Protein 4Z4P (pdb70)

Nearest PDB structures (foldseek):
  4z4p-a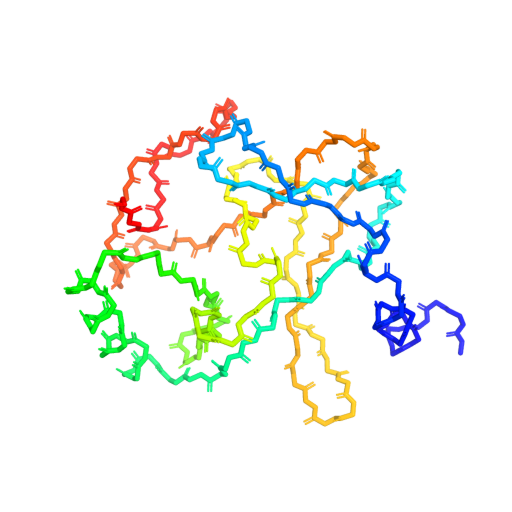ssembly1_A  TM=1.006E+00  e=1.521E-30  Homo sapiens
  7w6l-assembly1_C  TM=9.108E-01  e=5.250E-23  Homo sapiens
  6u9r-assembly1_A  TM=9.550E-01  e=7.061E-18  Homo sapiens
  6u9n-assembly1_A  TM=9.531E-01  e=2.498E-17  Homo sapiens
  2w5z-assembly1_A  TM=9.048E-01  e=1.158E-17  Homo sapiens

Structure (mmCIF, N/CA/C/O backbone):
data_4Z4P
#
_entry.id   4Z4P
#
_cell.length_a   38.299
_cell.length_b   40.692
_cell.length_c   50.965
_cell.angle_alpha   90.00
_cell.angle_beta   109.78
_cell.angle_gamma   90.00
#
_symmetry.space_group_name_H-M   'P 1 21 1'
#
loop_
_entity.id
_entity.type
_entity.pdbx_description
1 polymer 'Histone-lysine N-methyltransferase 2D'
2 non-polymer 'ZINC ION'
3 non-polymer S-ADENOSYL-L-HOMOCYSTEINE
4 water water
#
loop_
_atom_site.group_PDB
_atom_site.id
_atom_site.type_symbol
_atom_site.label_atom_id
_atom_site.label_alt_id
_atom_site.label_comp_id
_atom_site.label_asym_id
_atom_site.label_entity_id
_atom_site.label_seq_id
_atom_site.pdbx_PDB_ins_code
_atom_site.Cartn_x
_atom_site.Cartn_y
_atom_site.Cartn_z
_atom_site.occupancy
_atom_site.B_iso_or_equiv
_atom_site.auth_seq_id
_atom_site.auth_comp_id
_atom_site.auth_asym_id
_atom_site.auth_atom_id
_atom_site.pdbx_PDB_model_num
ATOM 1 N N . THR A 1 2 ? -3.062 -17.457 -32.666 1.00 42.89 5380 THR A N 1
ATOM 2 C CA . THR A 1 2 ? -2.358 -16.316 -33.234 1.00 36.36 5380 THR A CA 1
ATOM 3 C C . THR A 1 2 ? -1.554 -15.595 -32.154 1.00 40.18 5380 THR A C 1
ATOM 4 O O . THR A 1 2 ? -2.056 -15.328 -31.060 1.00 36.40 5380 THR A O 1
ATOM 8 N N . LEU A 1 3 ? -0.299 -15.294 -32.478 1.00 39.10 5381 LEU A N 1
ATOM 9 C CA . LEU A 1 3 ? 0.634 -14.689 -31.538 1.00 40.59 5381 LEU A CA 1
ATOM 10 C C . LEU A 1 3 ? 0.123 -13.364 -30.965 1.00 39.77 5381 LEU A C 1
ATOM 11 O O . LEU A 1 3 ? 0.358 -13.065 -29.795 1.00 35.80 5381 LEU A O 1
ATOM 16 N N . HIS A 1 4 ? -0.576 -12.574 -31.774 1.00 38.30 5382 HIS A N 1
ATOM 17 C CA . HIS A 1 4 ? -0.983 -11.248 -31.323 1.00 39.74 5382 HIS A CA 1
ATOM 18 C C . HIS A 1 4 ? -2.449 -11.127 -30.909 1.00 41.15 5382 HIS A C 1
ATOM 19 O O . HIS A 1 4 ? -2.933 -10.018 -30.687 1.00 41.69 5382 HIS A O 1
ATOM 26 N N . SER A 1 5 ? -3.155 -12.247 -30.784 1.00 38.25 5383 SER A N 1
ATOM 27 C CA . SER A 1 5 ? -4.542 -12.189 -30.323 1.00 36.40 5383 SER A CA 1
ATOM 28 C C . SER A 1 5 ? -4.580 -11.870 -28.835 1.00 35.06 5383 SER A C 1
ATOM 29 O O . SER A 1 5 ? -3.593 -12.065 -28.122 1.00 31.83 5383 SER A O 1
ATOM 32 N N . LYS A 1 6 ? -5.727 -11.380 -28.382 1.00 33.72 5384 LYS A N 1
ATOM 33 C CA . LYS A 1 6 ? -5.926 -10.982 -26.995 1.00 34.70 5384 LYS A CA 1
ATOM 34 C C . LYS A 1 6 ? -5.739 -12.161 -26.033 1.00 34.96 5384 LYS A C 1
ATOM 35 O O . LYS A 1 6 ? -5.055 -12.046 -25.011 1.00 29.46 5384 LYS A O 1
ATOM 41 N N . SER A 1 7 ? -6.323 -13.305 -26.369 1.00 33.46 5385 SER A N 1
ATOM 42 C CA . SER A 1 7 ? -6.186 -14.473 -25.517 1.00 31.43 5385 SER A CA 1
ATOM 43 C C . SER A 1 7 ? -4.731 -14.942 -25.455 1.00 33.47 5385 SER A C 1
ATOM 44 O O . SER A 1 7 ? -4.269 -15.381 -24.405 1.00 29.64 5385 SER A O 1
ATOM 47 N N . SER A 1 8 ? -4.004 -14.846 -26.564 1.00 30.36 5386 SER A N 1
ATOM 48 C CA . SER A 1 8 ? -2.586 -15.223 -26.557 1.00 35.04 5386 SER A CA 1
ATOM 49 C C . SER A 1 8 ? -1.743 -14.208 -25.789 1.00 30.87 5386 SER A C 1
ATOM 50 O O . SER A 1 8 ? -0.773 -14.570 -25.136 1.00 33.18 5386 SER A O 1
ATOM 53 N N . GLN A 1 9 ? -2.120 -12.936 -25.868 1.00 30.62 5387 GLN A N 1
ATOM 54 C CA . GLN A 1 9 ? -1.430 -11.903 -25.107 1.00 29.85 5387 GLN A CA 1
ATOM 55 C C . GLN A 1 9 ? -1.597 -12.135 -23.614 1.00 28.15 5387 GLN A C 1
ATOM 56 O O . GLN A 1 9 ? -0.663 -11.940 -22.838 1.00 25.17 5387 GLN A O 1
ATOM 62 N N . TYR A 1 10 ? -2.808 -12.526 -23.219 1.00 28.63 5388 TYR A N 1
ATOM 63 C CA . TYR A 1 10 ? -3.105 -12.794 -21.825 1.00 26.15 5388 TYR A CA 1
ATOM 64 C C . TYR A 1 10 ? -2.359 -14.041 -21.346 1.00 29.04 5388 TYR A C 1
ATOM 65 O O . TYR A 1 10 ? -1.886 -14.114 -20.210 1.00 24.88 5388 TYR A O 1
ATOM 74 N N . ARG A 1 11 ? -2.264 -15.040 -22.212 1.00 26.32 5389 ARG A N 1
ATOM 75 C CA . ARG A 1 11 ? -1.564 -16.258 -21.840 1.00 28.30 5389 ARG A CA 1
ATOM 76 C C . ARG A 1 11 ? -0.080 -15.975 -21.647 1.00 30.67 5389 ARG A C 1
ATOM 77 O O . ARG A 1 11 ? 0.567 -16.549 -20.781 1.00 31.60 5389 ARG A O 1
ATOM 85 N N . ARG A 1 12 ? 0.462 -15.096 -22.477 1.00 27.30 5390 ARG A N 1
ATOM 86 C CA . ARG A 1 12 ? 1.860 -14.722 -22.349 1.00 28.38 5390 ARG A CA 1
ATOM 87 C C . ARG A 1 12 ? 2.022 -13.896 -21.075 1.00 29.96 5390 ARG A C 1
ATOM 88 O O . ARG A 1 12 ? 3.025 -13.990 -20.384 1.00 33.76 5390 ARG A O 1
ATOM 96 N N . LEU A 1 13 ? 1.007 -13.100 -20.760 1.00 28.73 5391 LEU A N 1
ATOM 97 C CA . LEU A 1 13 ? 1.043 -12.264 -19.567 1.00 28.25 5391 LEU A CA 1
ATOM 98 C C . LEU A 1 13 ? 1.203 -13.110 -18.315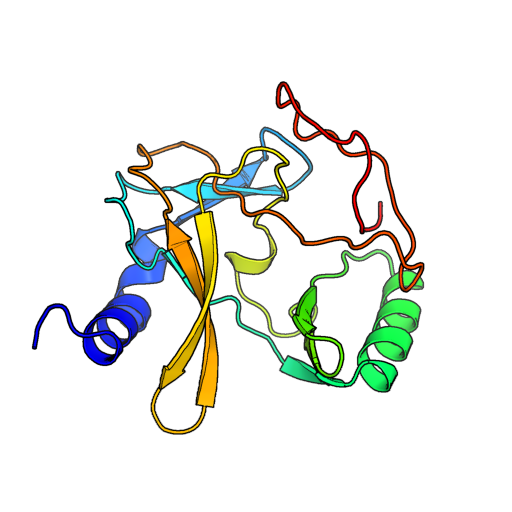 1.00 27.66 5391 LEU A C 1
ATOM 99 O O . LEU A 1 13 ? 2.028 -12.815 -17.461 1.00 24.62 5391 LEU A O 1
ATOM 104 N N . ARG A 1 14 ? 0.406 -14.165 -18.204 1.00 22.25 5392 ARG A N 1
ATOM 105 C CA . ARG A 1 14 ? 0.464 -15.020 -17.025 1.00 25.54 5392 ARG A CA 1
ATOM 106 C C . ARG A 1 14 ? 1.884 -15.574 -16.760 1.00 32.71 5392 ARG A C 1
ATOM 107 O O . ARG A 1 14 ? 2.237 -15.857 -15.619 1.00 34.07 5392 ARG A O 1
ATOM 115 N N . THR A 1 15 ? 2.705 -15.707 -17.802 1.00 35.10 5393 THR A N 1
ATOM 116 C CA . THR A 1 15 ? 4.068 -16.210 -17.613 1.00 39.36 5393 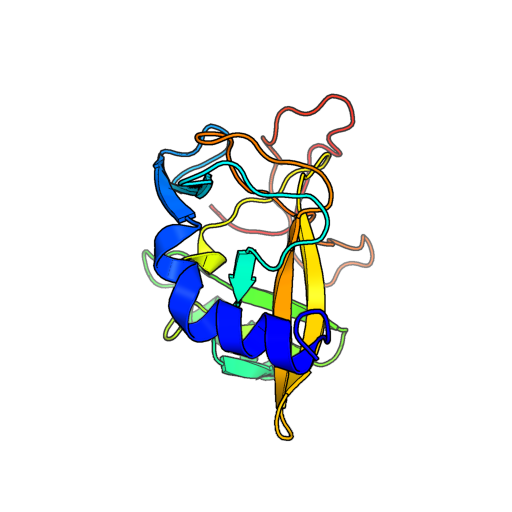THR A CA 1
ATOM 117 C C . THR A 1 15 ? 5.122 -15.090 -17.567 1.00 41.20 5393 THR A C 1
ATOM 118 O O . THR A 1 15 ? 6.206 -15.285 -17.026 1.00 43.61 5393 THR A O 1
ATOM 122 N N . GLU A 1 16 ? 4.806 -13.918 -18.114 1.00 35.42 5394 GLU A N 1
ATOM 123 C CA . GLU A 1 16 ? 5.807 -12.865 -18.261 1.00 33.81 5394 GLU A CA 1
ATOM 124 C C . GLU A 1 16 ? 5.697 -11.717 -17.269 1.00 31.47 5394 GLU A C 1
ATOM 125 O O . GLU A 1 16 ? 6.645 -10.963 -17.114 1.00 33.35 5394 GLU A O 1
ATOM 131 N N . TRP A 1 17 ? 4.555 -11.559 -16.610 1.00 28.81 5395 TRP A N 1
ATOM 132 C CA . TRP A 1 17 ? 4.329 -10.339 -15.831 1.00 29.59 5395 TRP A CA 1
ATOM 133 C C . TRP A 1 17 ? 5.410 -10.124 -14.762 1.00 25.0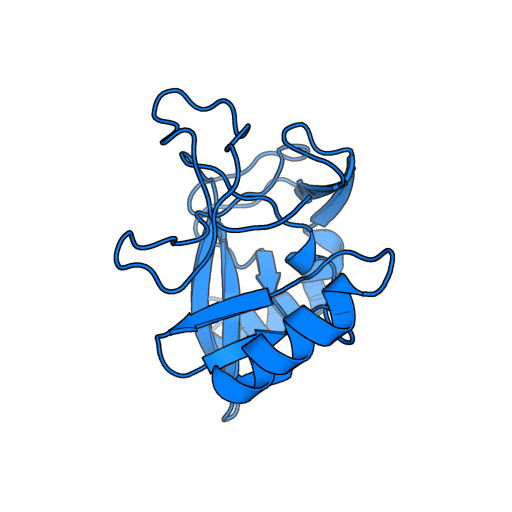6 5395 TRP A C 1
ATOM 134 O O . TRP A 1 17 ? 5.842 -8.998 -14.505 1.00 24.15 5395 TRP A O 1
ATOM 145 N N . LYS A 1 18 ? 5.881 -11.212 -14.165 1.00 29.39 5396 LYS A N 1
ATOM 146 C CA . LYS A 1 18 ? 6.937 -11.113 -13.172 1.00 28.80 5396 LYS A CA 1
ATOM 147 C C . LYS A 1 18 ? 8.167 -10.411 -13.728 1.00 27.75 5396 LYS A C 1
ATOM 148 O O . LYS A 1 18 ? 8.905 -9.772 -12.985 1.00 29.00 5396 LYS A O 1
ATOM 154 N N . ASN A 1 19 ? 8.386 -10.515 -15.037 1.00 28.89 5397 ASN A N 1
ATOM 155 C CA . ASN A 1 19 ? 9.536 -9.860 -15.672 1.00 26.74 5397 ASN A CA 1
ATOM 156 C C . ASN A 1 19 ? 9.252 -8.455 -16.192 1.00 26.66 5397 ASN A C 1
ATOM 157 O O . ASN A 1 19 ? 10.167 -7.754 -16.616 1.00 27.95 5397 ASN A O 1
ATOM 162 N N . ASN A 1 20 ? 7.988 -8.034 -16.152 1.00 24.21 5398 ASN A N 1
ATOM 163 C CA . ASN A 1 20 ? 7.610 -6.713 -16.650 1.00 23.27 5398 ASN A CA 1
ATOM 164 C C . ASN A 1 20 ? 7.804 -5.614 -15.618 1.00 24.09 5398 ASN A C 1
ATOM 165 O O . ASN A 1 20 ? 7.956 -4.436 -15.959 1.00 23.56 5398 ASN A O 1
ATOM 170 N N . VAL A 1 21 ? 7.771 -5.993 -14.351 1.00 22.99 5399 VAL A N 1
ATOM 171 C CA . VAL A 1 21 ? 7.585 -4.999 -13.303 1.00 21.84 5399 VAL A CA 1
ATOM 172 C C . VAL A 1 21 ? 8.486 -5.227 -12.091 1.00 23.76 5399 VAL A C 1
ATOM 173 O O . VAL A 1 21 ? 8.960 -6.340 -11.855 1.00 21.65 5399 VAL A O 1
ATOM 177 N N . TYR A 1 22 ? 8.721 -4.168 -11.315 1.00 20.94 5400 TYR A N 1
ATOM 178 C CA . TYR A 1 22 ? 9.285 -4.362 -9.987 1.00 21.42 5400 TYR A CA 1
ATOM 179 C C . TYR A 1 22 ? 8.706 -3.315 -9.050 1.00 22.20 5400 TYR A C 1
ATOM 180 O O . TYR A 1 22 ? 8.347 -2.205 -9.466 1.00 18.25 5400 TYR A O 1
ATOM 189 N N . LEU A 1 23 ? 8.600 -3.687 -7.783 1.00 17.77 5401 LEU A N 1
ATOM 190 C CA . LEU A 1 23 ? 8.139 -2.771 -6.745 1.00 19.12 5401 LEU A CA 1
ATOM 191 C C . LEU A 1 23 ? 9.286 -1.945 -6.153 1.00 24.30 5401 LEU A C 1
ATOM 192 O O . LEU A 1 23 ? 10.326 -2.500 -5.803 1.00 21.58 5401 LEU A O 1
ATOM 197 N N . ALA A 1 24 ? 9.106 -0.625 -6.063 1.00 20.13 5402 ALA A N 1
ATOM 198 C CA . ALA A 1 24 ? 10.088 0.255 -5.434 1.00 19.34 5402 ALA A CA 1
ATOM 199 C C . ALA A 1 24 ? 9.446 1.534 -4.919 1.00 24.72 5402 ALA A C 1
ATOM 200 O O . ALA A 1 24 ? 8.263 1.793 -5.151 1.00 22.36 5402 ALA A O 1
ATOM 202 N N . ARG A 1 25 ? 10.229 2.342 -4.212 1.00 18.54 5403 ARG A N 1
ATOM 203 C CA . ARG A 1 25 ? 9.716 3.616 -3.742 1.00 21.47 5403 ARG A CA 1
ATOM 204 C C . ARG A 1 25 ? 9.242 4.390 -4.935 1.00 22.48 5403 ARG A C 1
ATOM 205 O O . ARG A 1 25 ? 9.883 4.361 -5.990 1.00 23.93 5403 ARG A O 1
ATOM 213 N N . SER A 1 26 ? 8.105 5.053 -4.778 1.00 21.12 5404 SER A N 1
ATOM 214 C CA . SER A 1 26 ? 7.471 5.796 -5.863 1.00 18.98 5404 SER A CA 1
ATOM 215 C C . SER A 1 26 ? 8.051 7.178 -5.999 1.00 18.40 5404 SER A C 1
ATOM 216 O O . SER A 1 26 ? 8.528 7.732 -5.032 1.00 19.39 5404 SER A O 1
ATOM 219 N N . ARG A 1 27 ? 7.998 7.745 -7.190 1.00 19.32 5405 ARG A N 1
ATOM 220 C CA . ARG A 1 27 ? 8.340 9.148 -7.340 1.00 28.97 5405 ARG A CA 1
ATOM 221 C C . ARG A 1 27 ? 7.087 9.983 -7.110 1.00 24.27 5405 ARG A C 1
ATOM 222 O O . ARG A 1 27 ? 7.140 11.207 -7.114 1.00 21.61 5405 ARG A O 1
ATOM 230 N N . ILE A 1 28 ? 5.970 9.311 -6.860 1.00 18.47 5406 ILE A N 1
ATOM 231 C CA . ILE A 1 28 ? 4.696 9.995 -6.666 1.00 20.79 5406 ILE A CA 1
ATOM 232 C C . ILE A 1 28 ? 4.255 9.933 -5.213 1.00 20.08 5406 ILE A C 1
ATOM 233 O O . ILE A 1 28 ? 4.135 10.956 -4.564 1.00 19.91 5406 ILE A O 1
ATOM 238 N N . GLN A 1 29 ? 4.026 8.729 -4.702 1.00 20.73 5407 GLN A N 1
ATOM 239 C CA . GLN A 1 29 ? 3.582 8.567 -3.325 1.00 19.49 5407 GLN A CA 1
ATOM 240 C C . GLN A 1 29 ? 3.796 7.137 -2.865 1.00 19.60 5407 GLN A C 1
ATOM 241 O O . GLN A 1 29 ? 3.465 6.191 -3.581 1.00 17.89 5407 GLN A O 1
ATOM 247 N N . GLY A 1 30 ? 4.371 6.982 -1.681 1.00 19.91 5408 GLY A N 1
ATOM 248 C CA . GLY A 1 30 ? 4.550 5.675 -1.075 1.00 19.78 5408 GLY A CA 1
ATOM 249 C C . GLY A 1 30 ? 5.350 4.702 -1.922 1.00 23.34 5408 GLY A C 1
ATOM 250 O O . GLY A 1 30 ? 6.450 5.018 -2.390 1.00 20.46 5408 GLY A O 1
ATOM 251 N N . LEU A 1 31 ? 4.790 3.510 -2.108 1.00 22.61 5409 LEU A N 1
ATOM 252 C CA . LEU A 1 31 ? 5.366 2.503 -2.999 1.00 22.57 5409 LEU A CA 1
ATOM 253 C C . LEU A 1 31 ? 4.756 2.606 -4.379 1.00 24.24 5409 LEU A C 1
ATOM 254 O O . LEU A 1 31 ? 3.590 2.977 -4.521 1.00 20.59 5409 LEU A O 1
ATOM 259 N N . GLY A 1 32 ? 5.525 2.255 -5.399 1.00 17.61 5410 GLY A N 1
ATOM 260 C CA . GLY A 1 32 ? 5.008 2.301 -6.749 1.00 16.83 5410 GLY A CA 1
ATOM 261 C C . GLY A 1 32 ? 5.539 1.138 -7.559 1.00 23.88 5410 GLY A C 1
ATOM 262 O O . GLY A 1 32 ? 6.485 0.434 -7.149 1.00 19.03 5410 GLY A O 1
ATOM 263 N N . LEU A 1 33 ? 4.951 0.953 -8.730 1.00 14.74 5411 LEU A N 1
ATOM 264 C CA . LEU A 1 33 ? 5.340 -0.130 -9.619 1.00 16.08 5411 LEU A CA 1
ATOM 265 C C . LEU A 1 33 ? 6.057 0.426 -10.841 1.00 19.45 5411 LEU A C 1
ATOM 266 O O . LEU A 1 33 ? 5.591 1.390 -11.437 1.00 18.74 5411 LEU A O 1
ATOM 271 N N . TYR A 1 34 ? 7.193 -0.182 -11.208 1.00 20.51 5412 TYR A N 1
ATOM 272 C CA . TYR A 1 34 ? 8.065 0.323 -12.277 1.00 19.98 5412 TYR A CA 1
ATOM 273 C C . TYR A 1 34 ? 8.261 -0.686 -13.397 1.00 20.61 5412 TYR A C 1
ATOM 274 O O . TYR A 1 34 ? 8.113 -1.874 -13.188 1.00 21.27 5412 TYR A O 1
ATOM 283 N N . ALA A 1 35 ? 8.632 -0.213 -14.580 1.00 22.77 5413 ALA A N 1
ATOM 284 C CA . ALA A 1 35 ? 8.943 -1.133 -15.668 1.00 22.48 5413 ALA A CA 1
ATOM 285 C C . ALA A 1 35 ? 10.299 -1.764 -15.413 1.00 24.56 5413 ALA A C 1
ATOM 286 O O . ALA A 1 35 ? 11.297 -1.054 -15.235 1.00 28.33 5413 ALA A O 1
ATOM 288 N N . ALA A 1 36 ? 10.347 -3.087 -15.372 1.00 24.12 5414 ALA A N 1
ATOM 289 C CA . ALA A 1 36 ? 11.610 -3.797 -15.158 1.00 27.99 5414 ALA A CA 1
ATOM 290 C C . ALA A 1 36 ? 12.389 -3.890 -16.478 1.00 29.88 5414 ALA A C 1
ATOM 291 O O . ALA A 1 36 ? 13.571 -4.223 -16.499 1.00 30.96 5414 ALA A O 1
ATOM 293 N N . LYS A 1 37 ? 11.711 -3.573 -17.574 1.00 33.46 5415 LYS A N 1
ATOM 294 C CA . LYS A 1 37 ? 12.326 -3.584 -18.892 1.00 34.16 5415 LYS A CA 1
ATOM 295 C C . LYS A 1 37 ? 11.588 -2.626 -19.815 1.00 30.79 5415 LYS A C 1
ATOM 296 O O . LYS A 1 37 ? 10.535 -2.116 -19.459 1.00 31.85 5415 LYS A O 1
ATOM 302 N N . ASP A 1 38 ? 12.153 -2.349 -20.984 1.00 32.19 5416 ASP A N 1
ATOM 303 C CA . ASP A 1 38 ? 11.473 -1.490 -21.937 1.00 27.42 5416 ASP A CA 1
ATOM 304 C C . ASP A 1 38 ? 10.182 -2.194 -22.335 1.00 29.93 5416 ASP A C 1
ATOM 305 O O . ASP A 1 38 ? 10.196 -3.374 -22.656 1.00 29.59 5416 ASP A O 1
ATOM 310 N N . LEU A 1 39 ? 9.066 -1.484 -22.260 1.00 24.57 5417 LEU A N 1
ATOM 311 C CA . LEU A 1 39 ? 7.778 -2.058 -22.625 1.00 26.79 5417 LEU A CA 1
ATOM 312 C C . LEU A 1 39 ? 7.274 -1.382 -23.863 1.00 30.42 5417 LEU A C 1
ATOM 313 O O . LEU A 1 39 ? 7.240 -0.149 -23.928 1.00 29.64 5417 LEU A O 1
ATOM 318 N N . GLU A 1 40 ? 6.886 -2.186 -24.849 1.00 33.89 5418 GLU A N 1
ATOM 319 C CA . GLU A 1 40 ? 6.349 -1.657 -26.100 1.00 35.95 5418 GLU A CA 1
ATOM 320 C C . GLU A 1 40 ? 4.949 -1.126 -25.873 1.00 35.79 5418 GLU A C 1
ATOM 321 O O . GLU A 1 40 ? 4.296 -1.498 -24.907 1.00 32.04 5418 GLU A O 1
ATOM 327 N N . LYS A 1 41 ? 4.490 -0.256 -26.763 1.00 30.75 5419 LYS A N 1
ATOM 328 C CA . LYS A 1 41 ? 3.191 0.363 -26.608 1.00 33.46 5419 LYS A CA 1
ATOM 329 C C . LYS A 1 41 ? 2.076 -0.675 -26.763 1.00 30.34 5419 LYS A C 1
ATOM 330 O O . LYS A 1 41 ? 2.234 -1.676 -27.461 1.00 25.91 5419 LYS A O 1
ATOM 336 N N . HIS A 1 42 ? 0.964 -0.436 -26.080 1.00 32.30 5420 HIS A N 1
ATOM 337 C CA . HIS A 1 42 ? -0.204 -1.314 -26.140 1.00 31.72 5420 HIS A CA 1
ATOM 338 C C . HIS A 1 42 ? 0.129 -2.729 -25.759 1.00 31.23 5420 HIS A C 1
ATOM 339 O O . HIS A 1 42 ? -0.429 -3.666 -26.318 1.00 28.53 5420 HIS A O 1
ATOM 346 N N . THR A 1 43 ? 1.054 -2.898 -24.825 1.00 29.32 5421 THR A N 1
ATOM 347 C CA . THR A 1 43 ? 1.400 -4.237 -24.396 1.00 31.20 5421 THR A CA 1
ATOM 348 C C . THR A 1 43 ? 0.774 -4.468 -23.036 1.00 32.07 5421 THR A C 1
ATOM 349 O O . THR A 1 43 ? 0.613 -3.533 -22.248 1.00 27.05 5421 THR A O 1
ATOM 353 N N . MET A 1 44 ? 0.396 -5.710 -22.773 1.00 23.76 5422 MET A N 1
ATOM 354 C CA . MET A 1 44 ? -0.145 -6.057 -21.481 1.00 25.58 5422 MET A CA 1
ATOM 355 C C . MET A 1 44 ? 0.972 -6.070 -20.460 1.00 25.81 5422 MET A C 1
ATOM 356 O O . MET A 1 44 ? 2.010 -6.691 -20.674 1.00 26.46 5422 MET A O 1
ATOM 361 N N . VAL A 1 45 ? 0.780 -5.364 -19.354 1.00 23.53 5423 VAL A N 1
ATOM 362 C CA . VAL A 1 45 ? 1.871 -5.199 -18.399 1.00 18.98 5423 VAL A CA 1
ATOM 363 C C . VAL A 1 45 ? 1.711 -6.133 -17.211 1.00 25.05 5423 VAL A C 1
ATOM 364 O O . VAL A 1 45 ? 2.631 -6.915 -16.868 1.00 18.61 5423 VAL A O 1
ATOM 368 N N . ILE A 1 46 ? 0.532 -6.052 -16.594 1.00 17.64 5424 ILE A N 1
ATOM 369 C CA . ILE A 1 46 ? 0.231 -6.808 -15.391 1.00 17.39 5424 ILE A CA 1
ATOM 370 C C . ILE A 1 46 ? -1.279 -6.820 -15.211 1.00 18.75 5424 ILE A C 1
ATOM 371 O O . ILE A 1 46 ? -1.964 -5.897 -15.666 1.00 15.33 5424 ILE A O 1
ATOM 376 N N . GLU A 1 47 ? -1.794 -7.870 -14.579 1.00 19.04 5425 GLU A N 1
ATOM 377 C CA . GLU A 1 47 ? -3.219 -7.971 -14.265 1.00 18.62 5425 GLU A CA 1
ATOM 378 C C . GLU A 1 47 ? -3.520 -7.403 -12.876 1.00 22.26 5425 GLU A C 1
ATOM 379 O O . GLU A 1 47 ? -2.798 -7.701 -11.927 1.00 20.32 5425 GLU A O 1
ATOM 385 N N . TYR A 1 48 ? -4.572 -6.594 -12.748 1.00 18.87 5426 TYR A N 1
ATOM 386 C CA . TYR A 1 48 ? -5.033 -6.173 -11.415 1.00 19.72 5426 TYR A CA 1
ATOM 387 C C . TYR A 1 48 ? -5.889 -7.284 -10.805 1.00 20.96 5426 TYR A C 1
ATOM 388 O O . TYR A 1 48 ? -7.094 -7.352 -11.046 1.00 21.87 5426 TYR A O 1
ATOM 397 N N . ILE A 1 49 ? -5.272 -8.151 -10.011 1.00 19.67 5427 ILE A N 1
ATOM 398 C CA . ILE A 1 49 ? -5.995 -9.273 -9.444 1.00 21.38 5427 ILE A CA 1
ATOM 399 C C . ILE A 1 49 ? -6.580 -8.912 -8.083 1.00 24.54 5427 ILE A C 1
ATOM 400 O O . ILE A 1 49 ? -6.114 -8.011 -7.412 1.00 21.37 5427 ILE A O 1
ATOM 405 N N . GLY A 1 50 ? -7.600 -9.642 -7.674 1.00 21.31 5428 GLY A N 1
ATOM 406 C CA . GLY A 1 50 ? -8.240 -9.383 -6.404 1.00 20.70 5428 GLY A CA 1
ATOM 407 C C . GLY A 1 50 ? -9.588 -10.051 -6.469 1.00 27.21 5428 GLY A C 1
ATOM 408 O O . GLY A 1 50 ? -9.834 -10.884 -7.345 1.00 25.25 5428 GLY A O 1
ATOM 409 N N . THR A 1 51 ? -10.476 -9.660 -5.564 1.00 25.22 5429 THR A N 1
ATOM 410 C CA . THR A 1 51 ? -11.777 -10.281 -5.446 1.00 26.10 5429 THR A CA 1
ATOM 411 C C . THR A 1 51 ? -12.866 -9.338 -5.929 1.00 23.69 5429 THR A C 1
ATOM 412 O O . THR A 1 51 ? -12.978 -8.234 -5.420 1.00 21.78 5429 THR A O 1
ATOM 416 N N . ILE A 1 52 ? -13.658 -9.774 -6.905 1.00 21.01 5430 ILE A N 1
ATOM 417 C CA . ILE A 1 52 ? -14.728 -8.948 -7.430 1.00 29.18 5430 ILE A CA 1
ATOM 418 C C . ILE A 1 52 ? -15.892 -8.923 -6.456 1.00 29.39 5430 ILE A C 1
ATOM 419 O O . ILE A 1 52 ? -16.437 -9.976 -6.121 1.00 25.81 5430 ILE A O 1
ATOM 424 N N . ILE A 1 53 ? -16.259 -7.723 -6.008 1.00 27.27 5431 ILE A N 1
ATOM 425 C CA . ILE A 1 53 ? -17.350 -7.534 -5.054 1.00 28.73 5431 ILE A CA 1
ATOM 426 C C . ILE A 1 53 ? -18.299 -6.402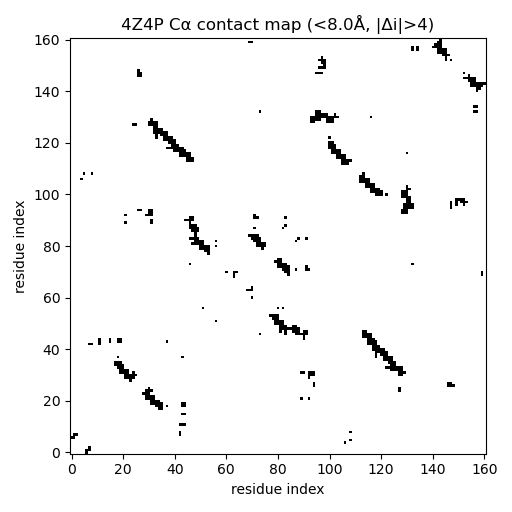 -5.468 1.00 31.61 5431 ILE A C 1
ATOM 427 O O . ILE A 1 53 ? -17.956 -5.572 -6.307 1.00 28.41 5431 ILE A O 1
ATOM 432 N N . ARG A 1 54 ? -19.487 -6.357 -4.865 1.00 30.92 5432 ARG A N 1
ATOM 433 C CA . ARG A 1 54 ? -20.428 -5.264 -5.136 1.00 33.03 5432 ARG A CA 1
ATOM 434 C C . ARG A 1 54 ? -20.125 -4.036 -4.274 1.00 36.82 5432 ARG A C 1
ATOM 435 O O . ARG A 1 54 ? -19.437 -4.133 -3.257 1.00 34.72 5432 ARG A O 1
ATOM 443 N N . ASN A 1 55 ? -20.639 -2.883 -4.690 1.00 39.89 5433 ASN A N 1
ATOM 444 C CA . ASN A 1 55 ? -20.432 -1.622 -3.978 1.00 39.45 5433 ASN A CA 1
ATOM 445 C C . ASN A 1 55 ? -20.775 -1.682 -2.504 1.00 42.73 5433 ASN A C 1
ATOM 446 O O . ASN A 1 55 ? -20.098 -1.081 -1.668 1.00 42.81 5433 ASN A O 1
ATOM 451 N N . GLU A 1 56 ? -21.822 -2.405 -2.205 1.00 44.32 5434 GLU A N 1
ATOM 452 C CA . GLU A 1 56 ? -22.309 -2.545 -0.861 1.00 49.86 5434 GLU A CA 1
ATOM 453 C C . GLU A 1 56 ? -21.209 -3.208 -0.048 1.00 45.78 5434 GLU A C 1
ATOM 454 O O . GLU A 1 56 ? -20.825 -2.736 0.995 1.00 42.49 5434 GLU A O 1
ATOM 460 N N . VAL A 1 57 ? -20.734 -4.315 -0.573 1.00 37.41 5435 VAL A N 1
ATOM 461 C CA . VAL A 1 57 ? -19.648 -5.073 0.022 1.00 38.31 5435 VAL A CA 1
ATOM 462 C C . VAL A 1 57 ? -18.349 -4.262 0.125 1.00 39.97 5435 VAL A C 1
ATOM 463 O O . VAL A 1 57 ? -17.708 -4.256 1.171 1.00 37.72 5435 VAL A O 1
ATOM 467 N N . ALA A 1 58 ? -17.973 -3.575 -0.953 1.00 33.03 5436 ALA A N 1
ATOM 468 C CA . ALA A 1 58 ? -16.764 -2.755 -0.949 1.00 34.65 5436 ALA A CA 1
ATOM 469 C C . ALA A 1 58 ? -16.790 -1.645 0.106 1.00 35.90 5436 ALA A C 1
ATOM 470 O O . ALA A 1 58 ? -15.781 -1.364 0.748 1.00 36.88 5436 ALA A O 1
ATOM 472 N N . ASN A 1 59 ? -17.933 -0.996 0.282 1.00 39.12 5437 ASN A N 1
ATOM 473 C CA . ASN A 1 59 ? -18.007 0.084 1.256 1.00 39.59 5437 ASN A CA 1
ATOM 474 C C . ASN A 1 59 ? -17.891 -0.458 2.674 1.00 39.07 5437 ASN A C 1
ATOM 475 O O . ASN A 1 59 ? -17.298 0.175 3.539 1.00 43.08 5437 ASN A O 1
ATOM 480 N N . ARG A 1 60 ? -18.444 -1.643 2.906 1.00 38.75 5438 ARG A N 1
ATOM 481 C CA . ARG A 1 60 ? -18.353 -2.263 4.221 1.00 42.94 5438 ARG A CA 1
ATOM 482 C C . ARG A 1 60 ? -16.923 -2.723 4.498 1.00 40.58 5438 ARG A C 1
ATOM 483 O O . ARG A 1 60 ? -16.448 -2.647 5.626 1.00 39.74 5438 ARG A O 1
ATOM 491 N N . ARG A 1 61 ? -16.236 -3.196 3.465 1.00 40.72 5439 ARG A N 1
ATOM 492 C CA . ARG A 1 61 ? -14.847 -3.606 3.614 1.00 35.71 5439 ARG A CA 1
ATOM 493 C C . ARG A 1 61 ? -13.952 -2.425 3.916 1.00 33.97 5439 ARG A C 1
ATOM 494 O O . ARG A 1 61 ? -13.066 -2.499 4.753 1.00 32.22 5439 ARG A O 1
ATOM 502 N N . GLU A 1 62 ? -14.184 -1.327 3.218 1.00 34.51 5440 GLU A N 1
ATOM 503 C CA . GLU A 1 62 ? -13.338 -0.164 3.368 1.00 33.55 5440 GLU A CA 1
ATOM 504 C C . GLU A 1 62 ? -13.448 0.405 4.785 1.00 33.18 5440 GLU A C 1
ATOM 505 O O . GLU A 1 62 ? -12.476 0.907 5.328 1.00 39.64 5440 GLU A O 1
ATOM 511 N N . LYS A 1 63 ? -14.617 0.281 5.405 1.00 39.44 5441 LYS A N 1
ATOM 512 C CA . LYS A 1 63 ? -14.751 0.696 6.802 1.00 45.37 5441 LYS A CA 1
ATOM 513 C C . LYS A 1 63 ? -13.918 -0.210 7.704 1.00 38.76 5441 LYS A C 1
ATOM 514 O O . LYS A 1 63 ? -13.181 0.261 8.560 1.00 45.44 5441 LYS A O 1
ATOM 520 N N . ILE A 1 64 ? -14.039 -1.515 7.492 1.00 40.22 5442 ILE A N 1
ATOM 521 C CA . ILE A 1 64 ? -13.248 -2.502 8.217 1.00 36.62 5442 ILE A CA 1
ATOM 522 C C . ILE A 1 64 ? -11.766 -2.175 8.127 1.00 40.89 5442 ILE A C 1
ATOM 523 O O . ILE A 1 64 ? -11.068 -2.136 9.133 1.00 41.93 5442 ILE A O 1
ATOM 528 N N . TYR A 1 65 ? -11.287 -1.937 6.912 1.00 36.85 5443 TYR A N 1
ATOM 529 C CA . TYR A 1 65 ? -9.874 -1.663 6.713 1.00 30.32 5443 TYR A CA 1
ATOM 530 C C . TYR A 1 65 ? -9.461 -0.367 7.393 1.00 36.47 5443 TYR A C 1
ATOM 531 O O . TYR A 1 65 ? -8.354 -0.277 7.920 1.00 36.05 5443 TYR A O 1
ATOM 540 N N . GLU A 1 66 ? -10.335 0.638 7.378 1.00 40.54 5444 GLU A N 1
ATOM 541 C CA . GLU A 1 66 ? -9.960 1.968 7.869 1.00 42.25 5444 GLU A CA 1
ATOM 542 C C . GLU A 1 66 ? -9.721 1.951 9.367 1.00 45.47 5444 GLU A C 1
ATOM 543 O O . GLU A 1 66 ? -9.016 2.803 9.910 1.00 48.38 5444 GLU A O 1
ATOM 549 N N . GLU A 1 67 ? -10.301 0.961 10.030 1.00 44.64 5445 GLU A N 1
ATOM 550 C CA . GLU A 1 67 ? -10.108 0.806 11.458 1.00 47.66 5445 GLU A CA 1
ATOM 551 C C . GLU A 1 67 ? -8.788 0.086 11.777 1.00 48.03 5445 GLU A C 1
ATOM 552 O O . GLU A 1 67 ? -8.414 -0.030 12.946 1.00 48.95 5445 GLU A O 1
ATOM 558 N N . GLN A 1 68 ? -8.089 -0.384 10.740 1.00 43.56 5446 GLN A N 1
ATOM 559 C CA . GLN A 1 68 ? -6.775 -1.020 10.893 1.00 39.59 5446 GLN A CA 1
ATOM 560 C C . GLN A 1 68 ? -5.667 -0.098 10.371 1.00 36.26 5446 GLN A C 1
ATOM 561 O O . GLN A 1 68 ? -5.928 0.821 9.613 1.00 39.95 5446 GLN A O 1
ATOM 567 N N . ASN A 1 69 ? -4.426 -0.331 10.778 1.00 39.55 5447 ASN A N 1
ATOM 568 C CA . ASN A 1 69 ? -3.314 0.486 10.294 1.00 37.01 5447 ASN A CA 1
ATOM 569 C C . ASN A 1 69 ? -2.840 -0.047 8.941 1.00 40.26 5447 ASN A C 1
ATOM 570 O O . ASN A 1 69 ? -1.698 -0.491 8.809 1.00 44.03 5447 ASN A O 1
ATOM 575 N N . ARG A 1 70 ? -3.715 -0.021 7.931 1.00 40.61 5448 ARG A N 1
ATOM 576 C CA . ARG A 1 70 ? -3.376 -0.649 6.649 1.00 33.73 5448 ARG A CA 1
ATOM 577 C C . ARG A 1 70 ? -3.933 0.068 5.420 1.00 32.86 5448 ARG A C 1
ATOM 578 O O . ARG A 1 70 ? -4.959 0.735 5.481 1.00 34.62 5448 ARG A O 1
ATOM 586 N N . GLY A 1 71 ? -3.251 -0.107 4.2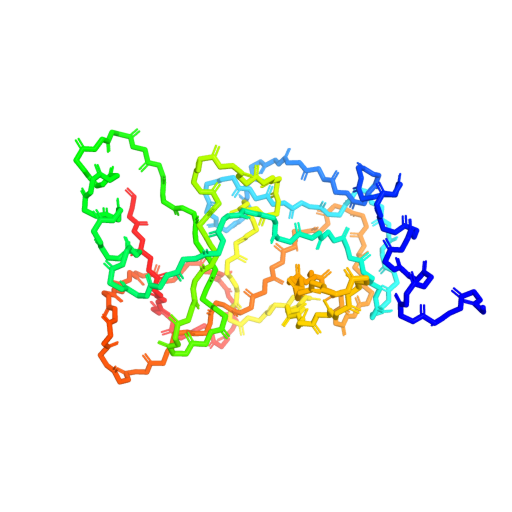91 1.00 30.48 5449 GLY A N 1
ATOM 587 C CA . GLY A 1 71 ? -3.699 0.461 3.034 1.00 27.49 5449 GLY A CA 1
ATOM 588 C C . GLY A 1 71 ? -4.943 -0.221 2.495 1.00 27.99 5449 GLY A C 1
ATOM 589 O O . GLY A 1 71 ? -5.225 -1.380 2.797 1.00 24.70 5449 GLY A O 1
ATOM 590 N N . ILE A 1 72 ? -5.699 0.518 1.694 1.00 25.10 5450 ILE A N 1
ATOM 591 C CA . ILE A 1 72 ? -6.862 -0.016 1.024 1.00 25.46 5450 ILE A CA 1
ATOM 592 C C . ILE A 1 72 ? -6.586 -0.073 -0.464 1.00 27.96 5450 ILE A C 1
ATOM 593 O O . ILE A 1 72 ? -6.194 0.930 -1.060 1.00 24.00 5450 ILE A O 1
ATOM 598 N N . TYR A 1 73 ? -6.758 -1.248 -1.063 1.00 20.67 5451 TYR A N 1
ATOM 599 C CA . TYR A 1 73 ? -6.400 -1.433 -2.470 1.00 20.33 5451 TYR A CA 1
ATOM 600 C C . TYR A 1 73 ? -7.570 -1.950 -3.287 1.00 20.86 5451 TYR A C 1
ATOM 601 O O . TYR A 1 73 ? -7.945 -3.119 -3.208 1.00 20.90 5451 TYR A O 1
ATOM 610 N N . MET A 1 74 ? -8.162 -1.055 -4.057 1.00 21.59 5452 MET A N 1
ATOM 611 C CA . MET A 1 74 ? -9.342 -1.391 -4.825 1.00 22.73 5452 MET A CA 1
ATOM 612 C C . MET A 1 74 ? -9.276 -0.750 -6.194 1.00 23.71 5452 MET A C 1
ATOM 613 O O . MET 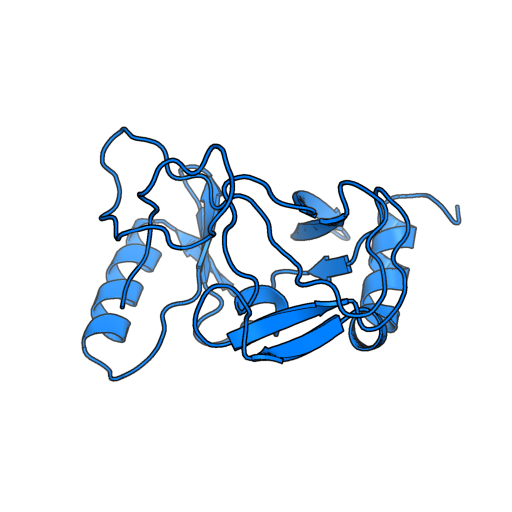A 1 74 ? -8.652 0.300 -6.370 1.00 25.32 5452 MET A O 1
ATOM 618 N N . PHE A 1 75 ? -9.906 -1.402 -7.163 1.00 20.53 5453 PHE A N 1
ATOM 619 C CA . PHE A 1 75 ? -10.068 -0.864 -8.515 1.00 20.32 5453 PHE A CA 1
ATOM 620 C C . PHE A 1 75 ? -11.555 -0.899 -8.859 1.00 21.81 5453 PHE A C 1
ATOM 621 O O . PHE A 1 75 ? -12.165 -1.967 -8.843 1.00 20.12 5453 PHE A O 1
ATOM 629 N N . ARG A 1 76 ? -12.145 0.248 -9.176 1.00 22.87 5454 ARG A N 1
ATOM 630 C CA . ARG A 1 76 ? -13.559 0.248 -9.545 1.00 22.94 5454 ARG A CA 1
ATOM 631 C C . ARG A 1 76 ? -13.725 -0.116 -11.013 1.00 24.05 5454 ARG A C 1
ATOM 632 O O . ARG A 1 76 ? -13.142 0.520 -11.898 1.00 25.57 5454 ARG A O 1
ATOM 640 N N . ILE A 1 77 ? -14.504 -1.157 -11.276 1.00 22.79 5455 ILE A N 1
ATOM 641 C CA . ILE A 1 77 ? -14.703 -1.607 -12.640 1.00 23.97 5455 ILE A CA 1
ATOM 642 C C . ILE A 1 77 ? -15.776 -0.752 -13.283 1.00 31.78 5455 ILE A C 1
ATOM 643 O O . ILE A 1 77 ? -15.601 -0.251 -14.392 1.00 27.42 5455 ILE A O 1
ATOM 648 N N . ASN A 1 78 ? -16.884 -0.590 -12.564 1.00 29.83 5456 ASN A N 1
ATOM 649 C CA . ASN A 1 78 ? -18.009 0.226 -13.014 1.00 25.81 5456 ASN A CA 1
ATOM 650 C C . ASN A 1 78 ? -18.884 0.568 -11.822 1.00 29.70 5456 ASN A C 1
ATOM 651 O O . ASN A 1 78 ? -18.475 0.381 -10.675 1.00 29.42 5456 ASN A O 1
ATOM 656 N N . ASN A 1 79 ? -20.097 1.047 -12.074 1.00 31.49 5457 ASN A N 1
ATOM 657 C CA . ASN A 1 79 ? -20.957 1.451 -10.967 1.00 32.29 5457 ASN A CA 1
ATOM 658 C C . ASN A 1 79 ? -21.410 0.264 -10.111 1.00 30.30 5457 ASN A C 1
ATOM 659 O O . ASN A 1 79 ? -21.790 0.436 -8.962 1.00 34.94 5457 ASN A O 1
ATOM 664 N N . GLU A 1 80 ? -21.343 -0.944 -10.655 1.00 29.89 5458 GLU A N 1
ATOM 665 C CA . GLU A 1 80 ? -21.830 -2.116 -9.933 1.00 26.97 5458 GLU A CA 1
ATOM 666 C C . GLU A 1 80 ? -20.727 -2.854 -9.147 1.00 32.02 5458 GLU A C 1
ATOM 667 O O . GLU A 1 80 ? -20.951 -3.301 -8.016 1.00 29.23 5458 GLU A O 1
ATOM 673 N N . HIS A 1 81 ? -19.540 -2.982 -9.733 1.00 24.51 5459 HIS A N 1
ATOM 674 C CA . HIS A 1 81 ? -18.519 -3.850 -9.141 1.00 28.22 5459 HIS A CA 1
ATOM 675 C C . HIS A 1 81 ? -17.154 -3.206 -8.941 1.00 26.83 5459 HIS A C 1
ATOM 676 O O . HIS A 1 81 ? -16.753 -2.314 -9.689 1.00 24.06 5459 HIS A O 1
ATOM 683 N N . VAL A 1 82 ? -16.455 -3.716 -7.933 1.00 20.79 5460 VAL A N 1
ATOM 684 C CA . VAL A 1 82 ? -15.131 -3.282 -7.536 1.00 20.93 5460 VAL A CA 1
ATOM 685 C C . VAL A 1 82 ? -14.263 -4.535 -7.414 1.00 26.31 5460 VAL A C 1
ATOM 686 O O . VAL A 1 82 ? -14.762 -5.597 -7.028 1.00 24.77 5460 VAL A O 1
ATOM 690 N N . ILE A 1 83 ? -12.990 -4.434 -7.789 1.00 21.37 5461 ILE A N 1
ATOM 691 C CA . ILE A 1 83 ? -12.013 -5.467 -7.450 1.00 21.22 5461 ILE A CA 1
ATOM 692 C C . ILE A 1 83 ? -11.297 -5.053 -6.191 1.00 23.76 5461 ILE A C 1
ATOM 693 O O . ILE A 1 83 ? -10.617 -4.020 -6.185 1.00 19.15 5461 ILE A O 1
ATOM 698 N N . ASP A 1 84 ? -11.455 -5.835 -5.126 1.00 22.41 5462 ASP A N 1
ATOM 699 C CA . ASP A 1 84 ? -10.739 -5.571 -3.882 1.00 23.87 5462 ASP A CA 1
ATOM 700 C C . ASP A 1 84 ? -9.409 -6.329 -3.878 1.00 24.18 5462 ASP A C 1
ATOM 701 O O . ASP A 1 84 ? -9.391 -7.567 -3.901 1.00 21.98 5462 ASP A O 1
ATOM 706 N N . ALA A 1 85 ? -8.301 -5.592 -3.853 1.00 17.48 5463 ALA A N 1
ATOM 707 C CA . ALA A 1 85 ? -6.981 -6.222 -3.896 1.00 19.60 5463 ALA A CA 1
ATOM 708 C C . ALA A 1 85 ? -6.298 -6.189 -2.536 1.00 19.72 5463 ALA A C 1
ATOM 709 O O . ALA A 1 85 ? -5.125 -6.544 -2.407 1.00 20.62 5463 ALA A O 1
ATOM 711 N N . THR A 1 86 ? -7.038 -5.760 -1.528 1.00 17.18 5464 THR A N 1
ATOM 712 C CA . THR A 1 86 ? -6.464 -5.501 -0.215 1.00 21.18 5464 THR A CA 1
ATOM 713 C C . THR A 1 86 ? -5.996 -6.803 0.399 1.00 19.52 5464 THR A C 1
ATOM 714 O O . THR A 1 86 ? -4.941 -6.846 1.005 1.00 18.77 5464 THR A O 1
ATOM 718 N N . LEU A 1 87 ? -6.774 -7.870 0.211 1.00 19.66 5465 LEU A N 1
ATOM 719 C CA . LEU A 1 87 ? -6.489 -9.158 0.843 1.00 19.24 5465 LEU A CA 1
ATOM 720 C C . LEU A 1 87 ? -5.878 -10.176 -0.103 1.00 24.19 5465 LEU A C 1
ATOM 721 O O . LEU A 1 87 ? -5.121 -11.069 0.309 1.00 19.45 5465 LEU A O 1
ATOM 726 N N . THR A 1 88 ? -6.232 -10.075 -1.376 1.00 19.52 5466 THR A N 1
ATOM 727 C CA . THR A 1 88 ? -5.847 -11.109 -2.324 1.00 21.53 5466 THR A CA 1
ATOM 728 C C . THR A 1 88 ? -5.241 -10.536 -3.602 1.00 23.81 5466 THR A C 1
ATOM 729 O O . THR A 1 88 ? -5.207 -11.201 -4.642 1.00 25.21 5466 THR A O 1
ATOM 733 N N . GLY A 1 89 ? -4.767 -9.303 -3.539 1.00 22.63 5467 GLY A N 1
ATOM 734 C CA . GLY A 1 89 ? -4.261 -8.667 -4.730 1.00 22.02 5467 GLY A CA 1
ATOM 735 C C . GLY A 1 89 ? -2.825 -9.031 -5.024 1.00 24.82 5467 GLY A C 1
ATOM 736 O O . GLY A 1 89 ? -2.180 -9.786 -4.290 1.00 22.83 5467 GLY A O 1
ATOM 737 N N . GLY A 1 90 ? -2.315 -8.480 -6.112 1.00 22.08 5468 GLY A N 1
ATOM 738 C CA . GLY A 1 90 ? -0.937 -8.683 -6.504 1.00 25.24 5468 GLY A CA 1
ATOM 739 C C . GLY A 1 90 ? -0.279 -7.332 -6.640 1.00 21.83 5468 GLY A C 1
ATOM 740 O O . GLY A 1 90 ? -0.875 -6.307 -6.283 1.00 25.64 5468 GLY A O 1
ATOM 741 N N . PRO A 1 91 ? 0.944 -7.308 -7.170 1.00 18.50 5469 PRO A N 1
ATOM 742 C CA . PRO A 1 91 ? 1.714 -6.067 -7.191 1.00 15.93 5469 PRO A CA 1
ATOM 743 C C . PRO A 1 91 ? 1.060 -4.948 -7.996 1.00 18.67 5469 PRO A C 1
ATOM 744 O O . PRO A 1 91 ? 1.436 -3.788 -7.819 1.00 16.17 5469 PRO A O 1
ATOM 748 N N . ALA A 1 92 ? 0.086 -5.268 -8.844 1.00 15.49 5470 ALA A N 1
ATOM 749 C CA . ALA A 1 92 ? -0.567 -4.221 -9.628 1.00 16.16 5470 ALA A CA 1
ATOM 750 C C . ALA A 1 92 ? -1.302 -3.253 -8.705 1.00 19.80 5470 ALA A C 1
ATOM 751 O O . ALA A 1 92 ? -1.628 -2.137 -9.103 1.00 16.13 5470 ALA A O 1
ATOM 753 N N . ARG A 1 93 ? -1.565 -3.670 -7.468 1.00 15.57 5471 ARG A N 1
ATOM 754 C CA . ARG A 1 93 ? -2.310 -2.799 -6.562 1.00 17.07 5471 ARG A CA 1
ATOM 755 C C . ARG A 1 93 ? -1.431 -1.621 -6.092 1.00 18.34 5471 ARG A C 1
ATOM 756 O O . ARG A 1 93 ? -1.931 -0.654 -5.521 1.00 14.81 5471 ARG A O 1
ATOM 764 N N . TYR A 1 94 ? -0.129 -1.675 -6.352 1.00 16.08 5472 TYR A N 1
ATOM 765 C CA . TYR A 1 94 ? 0.745 -0.585 -5.912 1.00 17.95 5472 TYR A CA 1
ATOM 766 C C . TYR A 1 94 ? 0.933 0.466 -6.976 1.00 17.10 5472 TYR A C 1
ATOM 767 O O . TYR A 1 94 ? 1.661 1.445 -6.776 1.00 17.56 5472 TYR A O 1
ATOM 776 N N . ILE A 1 95 ? 0.291 0.257 -8.111 1.00 14.43 5473 ILE A N 1
ATOM 777 C CA . ILE A 1 95 ? 0.366 1.218 -9.202 1.00 17.55 5473 ILE A CA 1
ATOM 778 C C . ILE A 1 95 ? -0.355 2.490 -8.809 1.00 20.35 5473 ILE A C 1
ATOM 779 O O . ILE A 1 95 ? -1.539 2.461 -8.479 1.00 19.00 5473 ILE A O 1
ATOM 784 N N . ASN A 1 96 ? 0.358 3.607 -8.880 1.00 17.35 5474 ASN A N 1
ATOM 785 C CA . ASN A 1 96 ? -0.200 4.887 -8.474 1.00 20.45 5474 ASN A CA 1
ATOM 786 C C . ASN A 1 96 ? -0.999 5.573 -9.574 1.00 19.10 5474 ASN A C 1
ATOM 787 O O . ASN A 1 96 ? -0.885 5.242 -10.755 1.00 22.47 5474 ASN A O 1
ATOM 792 N N . HIS A 1 97 ? -1.812 6.531 -9.158 1.00 21.91 5475 HIS A N 1
ATOM 793 C CA . HIS A 1 97 ? -2.552 7.405 -10.053 1.00 23.19 5475 HIS A CA 1
ATOM 794 C C . HIS A 1 97 ? -1.696 8.519 -10.658 1.00 24.14 5475 HIS A C 1
ATOM 795 O O . HIS A 1 97 ? -0.858 9.121 -9.981 1.00 24.23 5475 HIS A O 1
ATOM 802 N N . SER A 1 98 ? -1.927 8.820 -11.929 1.00 25.72 5476 SER A N 1
ATOM 803 C CA . SER A 1 98 ? -1.404 10.057 -12.500 1.00 29.46 5476 SER A CA 1
ATOM 804 C C . SER A 1 98 ? -2.442 10.710 -13.403 1.00 29.56 5476 SER A C 1
ATOM 805 O O . SER A 1 98 ? -3.157 10.038 -14.155 1.00 26.47 5476 SER A O 1
ATOM 808 N N . CYS A 1 99 ? -2.508 12.033 -13.323 1.00 28.41 5477 CYS A N 1
ATOM 809 C CA . CYS A 1 99 ? -3.366 12.817 -14.194 1.00 30.93 5477 CYS A CA 1
ATOM 810 C C . CYS A 1 99 ? -2.816 12.809 -15.620 1.00 31.06 5477 CYS A C 1
ATOM 811 O O . CYS A 1 99 ? -3.507 13.177 -16.558 1.00 32.71 5477 CYS A O 1
ATOM 814 N N . ALA A 1 100 ? -1.563 12.387 -15.762 1.00 34.35 5478 ALA A N 1
ATOM 815 C CA . ALA A 1 100 ? -0.941 12.149 -17.066 1.00 30.79 5478 ALA A CA 1
ATOM 816 C C . ALA A 1 100 ? -0.255 10.786 -17.073 1.00 32.75 5478 ALA A C 1
ATOM 817 O O . ALA A 1 100 ? 0.961 10.701 -16.925 1.00 28.21 5478 ALA A O 1
ATOM 819 N N . PRO A 1 101 ? -1.039 9.705 -17.235 1.00 29.87 5479 PRO A N 1
ATOM 820 C CA . PRO A 1 101 ? -0.546 8.330 -17.042 1.00 28.69 5479 PRO A CA 1
ATOM 821 C C . PRO A 1 101 ? 0.160 7.720 -18.252 1.00 32.65 5479 PRO A C 1
ATOM 822 O O . PRO A 1 101 ? 0.049 8.274 -19.341 1.00 32.07 5479 PRO A O 1
ATOM 826 N N . ASN A 1 102 ? 0.862 6.595 -18.076 1.00 27.12 5480 ASN A N 1
ATOM 827 C CA . ASN A 1 102 ? 1.416 5.880 -19.229 1.00 28.38 5480 ASN A CA 1
ATOM 828 C C . ASN A 1 102 ? 0.703 4.543 -19.521 1.00 26.98 5480 ASN A C 1
ATOM 829 O O . ASN A 1 102 ? 1.010 3.860 -20.495 1.00 25.51 5480 ASN A O 1
ATOM 834 N N . CYS A 1 103 ? -0.283 4.196 -18.707 1.00 21.89 5481 CYS A N 1
ATOM 835 C CA . CYS A 1 103 ? -0.994 2.945 -18.902 1.00 24.40 5481 CYS A CA 1
ATOM 836 C C . CYS A 1 103 ? -2.493 3.170 -18.886 1.00 23.42 5481 CYS A C 1
ATOM 837 O O . CYS A 1 103 ? -2.976 4.179 -18.390 1.00 24.75 5481 CYS A O 1
ATOM 840 N N . VAL A 1 104 ? -3.227 2.209 -19.412 1.00 26.09 5482 VAL A N 1
ATOM 841 C CA . VAL A 1 104 ? -4.669 2.224 -19.305 1.00 27.93 5482 VAL A CA 1
ATOM 842 C C . VAL A 1 104 ? -5.106 0.872 -18.774 1.00 26.59 5482 VAL A C 1
ATOM 843 O O . VAL A 1 104 ? -4.429 -0.135 -18.987 1.00 28.28 5482 VAL A O 1
ATOM 847 N N . ALA A 1 105 ? -6.218 0.859 -18.050 1.00 24.65 5483 ALA A N 1
ATOM 848 C CA . ALA A 1 105 ? -6.785 -0.379 -17.546 1.00 24.06 5483 ALA A CA 1
ATOM 849 C C . ALA A 1 105 ? -7.974 -0.779 -18.386 1.00 31.52 5483 ALA A C 1
ATOM 850 O O . ALA A 1 105 ? -8.913 -0.009 -18.520 1.00 35.32 5483 ALA A O 1
ATOM 852 N N . GLU A 1 106 ? -7.941 -1.985 -18.939 1.00 28.12 5484 GLU A N 1
ATOM 853 C CA . GLU A 1 106 ? -9.013 -2.436 -19.816 1.00 36.15 5484 GLU A CA 1
ATOM 854 C C . GLU A 1 106 ? -9.539 -3.802 -19.416 1.00 36.46 5484 GLU A C 1
ATOM 855 O O . GLU A 1 106 ? -8.775 -4.699 -19.052 1.00 27.13 5484 GLU A O 1
ATOM 861 N N . VAL A 1 107 ? -10.855 -3.958 -19.494 1.00 37.06 5485 VAL A N 1
ATOM 862 C CA . VAL A 1 107 ? -11.471 -5.254 -19.243 1.00 36.96 5485 VAL A CA 1
ATOM 863 C C . VAL A 1 107 ? -11.123 -6.222 -20.365 1.00 42.22 5485 VAL A C 1
ATOM 864 O O . VAL A 1 107 ? -11.168 -5.865 -21.539 1.00 41.97 5485 VAL A O 1
ATOM 868 N N . VAL A 1 108 ? -10.749 -7.442 -20.001 1.00 39.39 5486 VAL A N 1
ATOM 869 C CA . VAL A 1 108 ? -10.497 -8.477 -20.985 1.00 38.49 5486 VAL A CA 1
ATOM 870 C C . VAL A 1 108 ? -11.110 -9.777 -20.508 1.00 42.97 5486 VAL A C 1
ATOM 871 O O . VAL A 1 108 ? -10.913 -10.176 -19.362 1.00 42.01 5486 VAL A O 1
ATOM 875 N N . THR A 1 109 ? -11.866 -10.432 -21.380 1.00 46.50 5487 THR A N 1
ATOM 876 C CA . THR A 1 109 ? -12.465 -11.712 -21.026 1.00 43.61 5487 THR A CA 1
ATOM 877 C C . THR A 1 109 ? -11.615 -12.886 -21.507 1.00 42.52 5487 THR A C 1
ATOM 878 O O . THR A 1 109 ? -11.245 -12.971 -22.681 1.00 48.04 5487 THR A O 1
ATOM 882 N N . PHE A 1 110 ? -11.304 -13.785 -20.583 1.00 43.08 5488 PHE A N 1
ATOM 883 C CA . PHE A 1 110 ? -10.515 -14.968 -20.887 1.00 46.77 5488 PHE A CA 1
ATOM 884 C C . PHE A 1 110 ? -11.111 -16.160 -20.161 1.00 48.62 5488 PHE A C 1
ATOM 885 O O . PHE A 1 110 ? -11.315 -16.111 -18.943 1.00 47.08 5488 PHE A O 1
ATOM 893 N N . ASP A 1 111 ? -11.369 -17.221 -20.922 1.00 52.30 5489 ASP A N 1
ATOM 894 C CA . ASP A 1 111 ? -12.027 -18.423 -20.428 1.00 54.11 5489 ASP A CA 1
ATOM 895 C C . ASP A 1 111 ? -13.086 -18.078 -19.392 1.00 54.93 5489 ASP A C 1
ATOM 896 O O . ASP A 1 111 ? -12.925 -18.376 -18.209 1.00 56.19 5489 ASP A O 1
ATOM 901 N N . LYS A 1 112 ? -14.124 -17.377 -19.843 1.00 53.71 5490 LYS A N 1
ATOM 902 C CA . LYS A 1 112 ? -15.358 -17.197 -19.076 1.00 54.56 5490 LYS A CA 1
ATOM 903 C C . 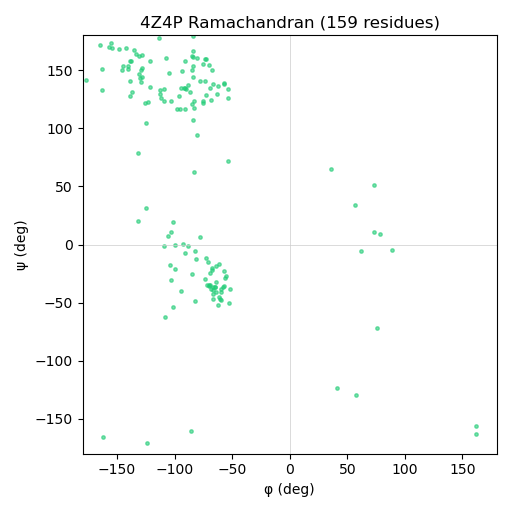LYS A 1 112 ? -15.256 -16.232 -17.883 1.00 53.19 5490 LYS A C 1
ATOM 904 O O . LYS A 1 112 ? -16.181 -16.159 -17.074 1.00 50.67 5490 LYS A O 1
ATOM 910 N N . GLU A 1 113 ? -14.151 -15.489 -17.777 1.00 49.62 5491 GLU A N 1
ATOM 911 C CA . GLU A 1 113 ? -13.973 -14.520 -16.687 1.00 49.52 5491 GLU A CA 1
ATOM 912 C C . GLU A 1 113 ? -13.574 -13.135 -17.205 1.00 46.47 5491 GLU A C 1
ATOM 913 O O . GLU A 1 113 ? -12.840 -13.026 -18.185 1.00 46.42 5491 GLU A O 1
ATOM 919 N N . ASP A 1 114 ? -14.058 -12.081 -16.554 1.00 41.97 5492 ASP A N 1
ATOM 920 C CA . ASP A 1 114 ? -13.624 -10.724 -16.886 1.00 41.19 5492 ASP A CA 1
ATOM 921 C C . ASP A 1 114 ? -12.410 -10.347 -16.057 1.00 42.25 5492 ASP A C 1
ATOM 922 O O . ASP A 1 114 ? -12.377 -10.577 -14.845 1.00 40.57 5492 ASP A O 1
ATOM 927 N N . LYS A 1 115 ? -11.408 -9.771 -16.708 1.00 36.09 5493 LYS A N 1
ATOM 928 C CA . LYS A 1 115 ? -10.180 -9.415 -16.013 1.00 30.54 5493 LYS A CA 1
ATOM 929 C C . LYS A 1 115 ? -9.782 -7.985 -16.327 1.00 33.72 5493 LYS A C 1
ATOM 930 O O . LYS A 1 115 ? -10.048 -7.482 -17.420 1.00 32.18 5493 LYS A O 1
ATOM 936 N N . ILE A 1 116 ? -9.173 -7.326 -15.347 1.00 26.71 5494 ILE A N 1
ATOM 937 C CA . ILE A 1 116 ? -8.651 -5.987 -15.537 1.00 25.54 5494 ILE A CA 1
ATOM 938 C C . ILE A 1 116 ? -7.176 -6.105 -15.826 1.00 23.81 5494 ILE A C 1
ATOM 939 O O . ILE A 1 116 ? -6.417 -6.577 -14.989 1.00 20.05 5494 ILE A O 1
ATOM 944 N N . ILE A 1 117 ? -6.780 -5.679 -17.015 1.00 23.18 5495 ILE A N 1
ATOM 945 C CA . ILE A 1 117 ? -5.394 -5.736 -17.415 1.00 21.73 5495 ILE A CA 1
ATOM 946 C C . ILE A 1 117 ? -4.856 -4.315 -17.537 1.00 21.03 5495 ILE A C 1
ATOM 947 O O . ILE A 1 117 ? -5.491 -3.455 -18.138 1.00 21.04 5495 ILE A O 1
ATOM 952 N N . ILE A 1 118 ? -3.687 -4.073 -16.958 1.00 20.51 5496 ILE A N 1
ATOM 953 C CA . ILE A 1 118 ? -3.010 -2.793 -17.124 1.00 18.45 5496 ILE A CA 1
ATOM 954 C C . ILE A 1 118 ? -2.191 -2.832 -18.415 1.00 24.93 5496 ILE A C 1
ATOM 955 O O . ILE A 1 118 ? -1.307 -3.680 -18.580 1.00 23.83 5496 ILE A O 1
ATOM 960 N N . ILE A 1 119 ? -2.494 -1.923 -19.331 1.00 20.39 5497 ILE A N 1
ATOM 961 C CA . ILE A 1 119 ? -1.869 -1.944 -20.651 1.00 25.72 5497 ILE A CA 1
ATOM 962 C C . ILE A 1 119 ? -1.131 -0.631 -20.941 1.00 24.11 5497 ILE A C 1
ATOM 963 O O . ILE A 1 119 ? -1.651 0.446 -20.660 1.00 23.81 5497 ILE A O 1
ATOM 968 N N . SER A 1 120 ? 0.082 -0.720 -21.488 1.00 22.21 5498 SER A N 1
ATOM 969 C CA . SER A 1 120 ? 0.849 0.487 -21.772 1.00 29.12 5498 SER A CA 1
ATOM 970 C C . SER A 1 120 ? 0.170 1.295 -22.875 1.00 28.96 5498 SER A C 1
ATOM 971 O O . SER A 1 120 ? -0.314 0.731 -23.853 1.00 26.56 5498 SER A O 1
ATOM 974 N N . SER A 1 121 ? 0.124 2.609 -22.718 1.00 24.59 5499 SER A N 1
ATOM 975 C CA . SER A 1 121 ? -0.519 3.450 -23.724 1.00 26.66 5499 SER A CA 1
ATOM 976 C C . SER A 1 121 ? 0.540 4.070 -24.630 1.00 30.58 5499 SER A C 1
ATOM 977 O O . SER A 1 121 ? 0.217 4.793 -25.567 1.00 32.95 5499 SER A O 1
ATOM 980 N N . ARG A 1 122 ? 1.802 3.750 -24.348 1.00 32.52 5500 ARG A N 1
ATOM 981 C CA . ARG A 1 122 ? 2.954 4.197 -25.126 1.00 25.45 5500 ARG A CA 1
ATOM 982 C C . ARG A 1 122 ? 4.154 3.345 -24.729 1.00 33.74 5500 ARG A C 1
ATOM 983 O O . ARG A 1 122 ? 4.070 2.564 -23.779 1.00 27.38 5500 ARG A O 1
ATOM 991 N N . ARG A 1 123 ? 5.272 3.478 -25.439 1.00 34.82 5501 ARG A N 1
ATOM 992 C CA . ARG A 1 123 ? 6.491 2.804 -25.006 1.00 33.68 5501 ARG A CA 1
ATOM 993 C C . ARG A 1 123 ? 6.922 3.328 -23.645 1.00 28.21 5501 ARG A C 1
ATOM 994 O O . ARG A 1 123 ? 6.878 4.526 -23.376 1.00 29.53 5501 ARG A O 1
ATOM 1002 N N . ILE A 1 124 ? 7.313 2.415 -22.777 1.00 23.96 5502 ILE A N 1
ATOM 1003 C CA . ILE A 1 124 ? 7.754 2.782 -21.447 1.00 24.53 5502 ILE A CA 1
ATOM 1004 C C . ILE A 1 124 ? 9.164 2.246 -21.257 1.00 28.60 5502 ILE A C 1
ATOM 1005 O O . ILE A 1 124 ? 9.407 1.046 -21.418 1.00 27.66 5502 ILE A O 1
ATOM 1010 N N . PRO A 1 125 ? 10.110 3.141 -20.940 1.00 27.51 5503 PRO A N 1
ATOM 1011 C CA . PRO A 1 125 ? 11.499 2.710 -20.780 1.00 28.21 5503 PRO A CA 1
ATOM 1012 C C . PRO A 1 125 ? 11.695 1.978 -19.465 1.00 27.72 5503 PRO A C 1
ATOM 1013 O O . PRO A 1 125 ? 10.925 2.216 -18.547 1.00 20.63 5503 PRO A O 1
ATOM 1017 N N . LYS A 1 126 ? 12.703 1.115 -19.376 1.00 27.89 5504 LYS A N 1
ATOM 1018 C CA . LYS A 1 126 ? 13.075 0.493 -18.108 1.00 29.36 5504 LYS A CA 1
ATOM 1019 C C . LYS A 1 126 ? 13.314 1.552 -17.028 1.00 27.33 5504 LYS A C 1
ATOM 1020 O O . LYS A 1 126 ? 13.966 2.570 -17.266 1.00 26.60 5504 LYS A O 1
ATOM 1026 N N . GLY A 1 127 ? 12.749 1.329 -15.850 1.00 28.05 5505 GLY A N 1
ATOM 1027 C CA . GLY A 1 127 ? 12.910 2.259 -14.745 1.00 28.00 5505 GLY A CA 1
ATOM 1028 C C . GLY A 1 127 ? 11.903 3.389 -14.632 1.00 25.11 5505 GLY A C 1
ATOM 1029 O O . GLY A 1 127 ? 11.937 4.161 -13.669 1.00 24.89 5505 GLY A O 1
ATOM 1030 N N . GLU A 1 128 ? 10.999 3.507 -15.595 1.00 25.74 5506 GLU A N 1
ATOM 1031 C CA . GLU A 1 128 ? 9.964 4.520 -15.477 1.00 25.96 5506 GLU A CA 1
ATOM 1032 C C . GLU A 1 128 ? 8.828 3.967 -14.630 1.00 28.38 5506 GLU A C 1
ATOM 1033 O O . GLU A 1 128 ? 8.512 2.769 -14.703 1.00 25.21 5506 GLU A O 1
ATOM 1039 N N . GLU A 1 129 ? 8.216 4.828 -13.823 1.00 19.46 5507 GLU A N 1
ATOM 1040 C CA . GLU A 1 129 ? 7.105 4.400 -12.968 1.00 22.25 5507 GLU A CA 1
ATOM 1041 C C . GLU A 1 129 ? 5.843 4.173 -13.795 1.00 24.50 5507 GLU A C 1
ATOM 1042 O O . GLU A 1 129 ? 5.562 4.925 -14.742 1.00 20.87 5507 GLU A O 1
ATOM 1048 N N . LEU A 1 130 ? 5.095 3.128 -13.451 1.00 19.74 5508 LEU A N 1
ATOM 1049 C CA . LEU A 1 130 ? 3.839 2.845 -14.138 1.00 20.37 5508 LEU A CA 1
ATOM 1050 C C . LEU A 1 130 ? 2.672 3.534 -13.433 1.00 20.60 5508 LEU A C 1
ATOM 1051 O O . LEU A 1 130 ? 2.559 3.489 -12.207 1.00 17.87 5508 LEU A O 1
ATOM 1056 N N . THR A 1 131 ? 1.802 4.166 -14.213 1.00 19.03 5509 THR A N 1
ATOM 1057 C CA . THR A 1 131 ? 0.612 4.840 -13.688 1.00 21.22 5509 THR A CA 1
ATOM 1058 C C . THR A 1 131 ? -0.579 4.632 -14.604 1.00 21.76 5509 THR A C 1
ATOM 1059 O O . THR A 1 131 ? -0.413 4.393 -15.794 1.00 24.87 5509 THR A O 1
ATOM 1063 N N . TYR A 1 132 ? -1.779 4.694 -14.040 1.00 20.65 5510 TYR A N 1
ATOM 1064 C CA . TYR A 1 132 ? -2.992 4.855 -14.834 1.00 23.94 5510 TYR A CA 1
ATOM 1065 C C . TYR A 1 132 ? -3.867 5.910 -14.156 1.00 24.91 5510 TYR A C 1
ATOM 1066 O O . TYR A 1 132 ? -3.608 6.293 -13.021 1.00 26.11 5510 TYR A O 1
ATOM 1075 N N . ASP A 1 133 ? -4.898 6.381 -14.852 1.00 25.77 5511 ASP A N 1
ATOM 1076 C CA . ASP A 1 133 ? -5.809 7.371 -14.288 1.00 23.78 5511 ASP A CA 1
ATOM 1077 C C . ASP A 1 133 ? -6.848 6.654 -13.448 1.00 27.81 5511 ASP A C 1
ATOM 1078 O O . ASP A 1 133 ? -7.670 5.911 -13.989 1.00 26.68 5511 ASP A O 1
ATOM 1083 N N . TYR A 1 134 ? -6.911 6.914 -12.157 1.00 21.28 5512 TYR A N 1
ATOM 1084 C CA . TYR A 1 134 ? -7.904 6.315 -11.279 1.00 25.17 5512 TYR A CA 1
ATOM 1085 C C . TYR A 1 134 ? -9.409 6.490 -11.577 1.00 41.39 5512 TYR A C 1
ATOM 1086 O O . TYR A 1 134 ? -10.183 5.679 -11.172 1.00 49.79 5512 TYR A O 1
ATOM 1095 N N . GLN A 1 135 ? -9.827 7.500 -12.303 1.00 37.47 5513 GLN A N 1
ATOM 1096 C CA . GLN A 1 135 ? -11.245 7.603 -12.698 1.00 53.85 5513 GLN A CA 1
ATOM 1097 C C . GLN A 1 135 ? -12.211 7.989 -11.603 1.00 67.54 5513 GLN A C 1
ATOM 1098 O O . GLN A 1 135 ? -13.219 7.365 -11.337 1.00 72.35 5513 GLN A O 1
ATOM 1104 N N . PHE A 1 136 ? -11.862 9.048 -10.957 1.00 68.95 5514 PHE A N 1
ATOM 1105 C CA . PHE A 1 136 ? -12.708 9.705 -9.971 1.00 81.35 5514 PHE A CA 1
ATOM 1106 C C . PHE A 1 136 ? -13.691 10.644 -10.660 1.00 89.45 5514 PHE A C 1
ATOM 1107 O O . PHE A 1 136 ? -13.304 11.697 -11.164 1.00 89.74 5514 PHE A O 1
ATOM 1115 N N . ASP A 1 137 ? -14.958 10.245 -10.703 1.00 94.50 5515 ASP A N 1
ATOM 1116 C CA . ASP A 1 137 ? -16.013 11.107 -11.226 1.00 105.24 5515 ASP A CA 1
ATOM 1117 C C . ASP A 1 137 ? -16.507 12.048 -10.122 1.00 107.31 5515 ASP A C 1
ATOM 1118 O O . ASP A 1 137 ? -16.448 11.708 -8.936 1.00 104.53 5515 ASP A O 1
ATOM 1123 N N . PHE A 1 138 ? -16.967 13.237 -10.507 1.00 112.11 5516 PHE A N 1
ATOM 1124 C CA . PHE A 1 138 ? -17.288 14.250 -9.511 1.00 112.46 5516 PHE A CA 1
ATOM 1125 C C . PHE A 1 138 ? -18.573 13.915 -8.774 1.00 113.17 5516 PHE A C 1
ATOM 1126 O O . PHE A 1 138 ? -18.709 14.249 -7.596 1.00 118.32 5516 PHE A O 1
ATOM 1134 N N . GLU A 1 139 ? -19.476 13.234 -9.441 1.00 112.14 5517 GLU A N 1
ATOM 1135 C CA . GLU A 1 139 ? -20.728 12.853 -8.831 1.00 107.27 5517 GLU A CA 1
ATOM 1136 C C . GLU A 1 139 ? -20.605 12.102 -7.510 1.00 106.12 5517 GLU A C 1
ATOM 1137 O O . GLU A 1 139 ? -20.884 10.901 -7.451 1.00 103.45 5517 GLU A O 1
ATOM 1143 N N . ASP A 1 140 ? -20.206 12.830 -6.466 1.00 103.86 5518 ASP A N 1
ATOM 1144 C CA . ASP A 1 140 ? -20.089 12.279 -5.120 1.00 98.73 5518 ASP A CA 1
ATOM 1145 C C . ASP A 1 140 ? -19.488 10.868 -5.142 1.00 99.34 5518 ASP A C 1
ATOM 1146 O O . ASP A 1 140 ? -18.392 10.668 -5.667 1.00 95.32 5518 ASP A O 1
ATOM 1151 N N . ASP A 1 141 ? -20.198 9.895 -4.575 1.00 102.62 5519 ASP A N 1
ATOM 1152 C CA . ASP A 1 141 ? -19.721 8.517 -4.536 1.00 94.16 5519 ASP A CA 1
ATOM 1153 C C . ASP A 1 141 ? -18.637 8.349 -3.477 1.00 89.54 5519 ASP A C 1
ATOM 1154 O O . ASP A 1 141 ? -18.884 7.798 -2.404 1.00 86.37 5519 ASP A O 1
ATOM 1159 N N . GLN A 1 142 ? -17.470 8.894 -3.759 1.00 91.54 5520 GLN A N 1
ATOM 1160 C CA . GLN A 1 142 ? -16.346 8.785 -2.860 1.00 83.74 5520 GLN A CA 1
ATOM 1161 C C . GLN A 1 142 ? -15.837 10.052 -2.206 1.00 78.70 5520 GLN A C 1
ATOM 1162 O O . GLN A 1 142 ? -16.301 11.150 -2.455 1.00 76.97 5520 GLN A O 1
ATOM 1168 N N . HIS A 1 143 ? -14.846 9.845 -1.368 1.00 73.13 5521 HIS A N 1
ATOM 1169 C CA . HIS A 1 143 ? -14.166 10.880 -0.657 1.00 68.91 5521 HIS A CA 1
ATOM 1170 C C . HIS A 1 143 ? -13.127 11.308 -1.649 1.00 66.73 5521 HIS A C 1
ATOM 1171 O O . HIS A 1 143 ? -13.293 11.048 -2.805 1.00 73.53 5521 HIS A O 1
ATOM 1178 N N . GLU A 1 144 ? -12.078 11.957 -1.220 1.00 49.79 5522 GLU A N 1
ATOM 1179 C CA . GLU A 1 144 ? -11.081 12.551 -2.091 1.00 48.14 5522 GLU A CA 1
ATOM 1180 C C . GLU A 1 144 ? -9.963 13.156 -1.265 1.00 49.21 5522 GLU A C 1
ATOM 1181 O O . GLU A 1 144 ? -10.194 13.733 -0.202 1.00 40.54 5522 GLU A O 1
ATOM 1187 N N . ILE A 1 145 ? -8.748 12.991 -1.781 1.00 44.09 5523 ILE A N 1
ATOM 1188 C CA . ILE A 1 145 ? -7.518 13.469 -1.159 1.00 37.77 5523 ILE A CA 1
ATOM 1189 C C . ILE A 1 145 ? -6.732 14.282 -2.169 1.00 33.22 5523 ILE A C 1
ATOM 1190 O O . ILE A 1 145 ? -6.993 14.192 -3.365 1.00 35.42 5523 ILE A O 1
ATOM 1195 N N . PRO A 1 146 ? -5.762 15.082 -1.695 1.00 31.57 5524 PRO A N 1
ATOM 1196 C CA . PRO A 1 146 ? -4.856 15.784 -2.613 1.00 29.39 5524 PRO A CA 1
ATOM 1197 C C . PRO A 1 146 ? -4.104 14.852 -3.561 1.00 32.96 5524 PRO A C 1
ATOM 1198 O O . PRO A 1 146 ? -3.627 13.780 -3.153 1.00 28.27 5524 PRO A O 1
ATOM 1202 N N . CYS A 1 147 ? -4.001 15.262 -4.820 1.00 29.36 5525 CYS A N 1
ATOM 1203 C CA . CYS A 1 147 ? -3.201 14.530 -5.785 1.00 32.25 5525 CYS A CA 1
ATOM 1204 C C . CYS A 1 147 ? -1.811 15.143 -5.838 1.00 36.01 5525 CYS A C 1
ATOM 1205 O O . CYS A 1 147 ? -1.650 16.373 -5.875 1.00 31.72 5525 CYS A O 1
ATOM 1208 N N . HIS A 1 148 ? -0.805 14.280 -5.823 1.00 27.82 5526 HIS A N 1
ATOM 1209 C CA . HIS A 1 148 ? 0.583 14.719 -5.812 1.00 30.42 5526 HIS A CA 1
ATOM 1210 C C . HIS A 1 148 ? 1.322 14.084 -6.973 1.00 27.41 5526 HIS A C 1
ATOM 1211 O O . HIS A 1 148 ? 2.512 13.809 -6.872 1.00 28.71 5526 HIS A O 1
ATOM 1218 N N . CYS A 1 149 ? 0.611 13.847 -8.074 1.00 30.64 5527 CYS A N 1
ATOM 1219 C CA . CYS A 1 149 ? 1.199 13.164 -9.225 1.00 30.29 5527 CYS A CA 1
ATOM 1220 C C . CYS A 1 149 ? 2.236 14.043 -9.906 1.00 33.62 5527 CYS A C 1
ATOM 1221 O O . CYS A 1 149 ? 3.136 13.543 -10.588 1.00 31.19 5527 CYS A O 1
ATOM 1224 N N . GLY A 1 150 ? 2.092 15.354 -9.724 1.00 38.26 5528 GLY A N 1
ATOM 1225 C CA . GLY A 1 150 ? 3.068 16.320 -10.201 1.00 38.78 5528 GLY A CA 1
ATOM 1226 C C . GLY A 1 150 ? 3.025 16.654 -11.683 1.00 43.37 5528 GLY A C 1
ATOM 1227 O O . GLY A 1 150 ? 3.922 17.333 -12.184 1.00 41.98 5528 GLY A O 1
ATOM 1228 N N . ALA A 1 151 ? 1.998 16.186 -12.391 1.00 41.02 5529 ALA A N 1
ATOM 1229 C CA . ALA A 1 151 ? 1.906 16.458 -13.824 1.00 43.30 5529 ALA A CA 1
ATOM 1230 C C . ALA A 1 151 ? 1.350 17.852 -14.071 1.00 41.84 5529 ALA A C 1
ATOM 1231 O O . ALA A 1 151 ? 0.723 18.448 -13.194 1.00 41.72 5529 ALA A O 1
ATOM 1233 N N . TRP A 1 152 ? 1.588 18.356 -15.277 1.00 43.60 5530 TRP A N 1
ATOM 1234 C CA . TRP A 1 152 ? 1.212 19.714 -15.660 1.00 45.71 5530 TRP A CA 1
ATOM 1235 C C . TRP A 1 152 ? -0.286 19.959 -15.548 1.00 46.90 5530 TRP A C 1
ATOM 1236 O O . TRP A 1 152 ? -0.713 21.037 -15.141 1.00 44.63 5530 TRP A O 1
ATOM 1247 N N . ASN A 1 153 ? -1.086 18.962 -15.912 1.00 46.31 5531 ASN A N 1
ATOM 1248 C CA . ASN A 1 153 ? -2.534 19.133 -15.920 1.00 45.52 5531 ASN A CA 1
ATOM 1249 C C . ASN A 1 153 ? -3.204 18.518 -14.705 1.00 45.02 5531 ASN A C 1
ATOM 1250 O O . ASN A 1 153 ? -4.405 18.255 -14.722 1.00 47.39 5531 ASN A O 1
ATOM 1255 N N . CYS A 1 154 ? -2.426 18.294 -13.653 1.00 44.13 5532 CYS A N 1
ATOM 1256 C CA . CYS A 1 154 ? -2.927 17.640 -12.453 1.00 41.32 5532 CYS A CA 1
ATOM 1257 C C . CYS A 1 154 ? -4.169 18.336 -11.910 1.00 44.35 5532 CYS A C 1
ATOM 1258 O O . CYS A 1 154 ? -4.169 19.541 -11.667 1.00 51.94 5532 CYS A O 1
ATOM 1261 N N . ARG A 1 155 ? -5.226 17.554 -11.734 1.00 41.46 5533 ARG A N 1
ATOM 1262 C CA . ARG A 1 155 ? -6.494 18.037 -11.228 1.00 42.73 5533 ARG A CA 1
ATOM 1263 C C . ARG A 1 155 ? -6.455 18.229 -9.706 1.00 46.40 5533 ARG A C 1
ATOM 1264 O O . ARG A 1 155 ? -7.479 18.499 -9.084 1.00 46.83 5533 ARG A O 1
ATOM 1272 N N . LYS A 1 156 ? -5.265 18.064 -9.122 1.00 41.42 5534 LYS A N 1
ATOM 1273 C CA . LYS A 1 156 ? -4.967 18.408 -7.723 1.00 38.80 5534 LYS A CA 1
ATOM 1274 C C . LYS A 1 156 ? -5.762 17.642 -6.685 1.00 36.65 5534 LYS A C 1
ATOM 1275 O O . LYS A 1 156 ? -5.509 17.772 -5.487 1.00 37.23 5534 LYS A O 1
ATOM 1281 N N . TRP A 1 157 ? -6.715 16.837 -7.136 1.00 35.77 5535 TRP A N 1
ATOM 1282 C CA . TRP A 1 157 ? -7.480 15.984 -6.245 1.00 39.36 5535 TRP A CA 1
ATOM 1283 C C . TRP A 1 157 ? -7.662 14.623 -6.902 1.00 36.68 5535 TRP A C 1
ATOM 1284 O O . TRP A 1 157 ? -7.557 14.501 -8.120 1.00 36.36 5535 TRP A O 1
ATOM 1295 N N . MET A 1 158 ? -7.928 13.615 -6.082 1.00 36.10 5536 MET A N 1
ATOM 1296 C CA . MET A 1 158 ? -8.134 12.254 -6.546 1.00 39.86 5536 MET A CA 1
ATOM 1297 C C . MET A 1 158 ? -8.946 11.525 -5.496 1.00 46.57 5536 MET A C 1
ATOM 1298 O O . MET A 1 158 ? -9.136 12.035 -4.399 1.00 48.80 5536 MET A O 1
ATOM 1303 N N . LYS A 1 159 ? -9.416 10.328 -5.823 1.00 47.12 5537 LYS A N 1
ATOM 1304 C CA . LYS A 1 159 ? -10.092 9.477 -4.852 1.00 48.40 5537 LYS A CA 1
ATOM 1305 C C . LYS A 1 159 ? -9.067 8.607 -4.123 1.00 46.97 5537 LYS A C 1
ATOM 1306 O O . LYS A 1 159 ? -8.165 8.071 -4.761 1.00 37.01 5537 LYS A O 1
ATOM 1312 N N . GLY A 1 160 ? -9.200 8.463 -2.801 1.00 46.40 5538 GLY A N 1
ATOM 1313 C CA . GLY A 1 160 ? -8.263 7.654 -2.030 1.00 46.84 5538 GLY A CA 1
ATOM 1314 C C . GLY A 1 160 ? -8.225 7.881 -0.522 1.00 49.43 5538 GLY A C 1
ATOM 1315 O O . GLY A 1 160 ? -9.210 8.331 0.063 1.00 49.01 5538 GLY A O 1
ATOM 1316 N N . HIS A 1 161 ? -7.088 7.543 0.100 1.00 47.33 5539 HIS A N 1
ATOM 1317 C CA . HIS A 1 161 ? -6.878 7.650 1.559 1.00 50.15 5539 HIS A CA 1
ATOM 1318 C C . HIS A 1 161 ? -5.420 7.960 1.917 1.00 47.74 5539 HIS A C 1
ATOM 1319 O O . HIS A 1 161 ? -4.537 7.835 1.077 1.00 47.29 5539 HIS A O 1
ATOM 1326 N N . HIS A 1 162 ? -5.161 8.323 3.174 1.00 54.44 5540 HIS A N 1
ATOM 1327 C CA . HIS A 1 162 ? -3.784 8.486 3.660 1.00 52.97 5540 HIS A CA 1
ATOM 1328 C C . HIS A 1 162 ? -3.277 7.224 4.354 1.00 56.33 5540 HIS A C 1
ATOM 1329 O O . HIS A 1 162 ? -3.211 7.166 5.585 1.00 60.89 5540 HIS A O 1
#

Radius of gyration: 15.55 Å; Cα contacts (8 Å, |Δi|>4): 325; chains: 1; bounding box: 35×38×45 Å

Organism: Homo sapiens (NCBI:txid9606)

CATH classification: 2.170.270.10

Foldseek 3Di:
DCPDPQNLVVVQVVCLVQQWDWDQDPWDGIFIFGQAKDAAFHFRHWWAADKDFPVVLVVVVVVCVVDPAFWFWAAPDNTIIGTQRPPTDRVSRHEADPDFQWEWDWDDYPHDTTTTITGRHIHGGGGTGHYHRDDDPPPPADKDAGRNPDPPDPRIDGGDD

Secondary structure (DSSP, 8-state):
-TTSHHHHHHHHHHHHHHHEEEEE-SSSSEEEEESS-B-TT-EEEE--SEEEEHHHHHHHHHHHHTTTS---EEE-SSSEEEE-TTT--GGGGPEE-SS-SEEEEEEEETTEEEEEEEESS-B-TTPBPEE-----SSSSS--EE-----TT--SEES---

Solvent-accessible surface area: 9855 Å² total; per-residue (Å²): 135,118,140,39,100,57,19,37,1,143,92,5,142,100,63,71,146,85,10,12,90,82,36,189,21,174,35,112,53,76,0,0,7,0,31,84,94,6,98,98,114,42,11,0,5,29,7,74,28,52,86,15,114,32,114,44,5,61,152,56,14,114,100,7,90,137,88,165,96,37,34,64,41,27,65,47,76,130,84,49,4,7,1,0,7,105,76,17,9,46,0,56,49,1,23,14,7,12,47,44,5,1,61,30,92,76,13,90,48,92,184,87,85,37,5,0,0,10,0,43,102,170,1,68,140,18,45,13,0,8,11,53,56,134,62,75,171,118,118,82,42,70,84,28,54,6,116,18,72,25,226,62,18,184,137,128,26,33,15,68,199

GO terms:
  GO:0044666 MLL3/4 complex (C, IDA)
  GO:0005634 nucleus (C, EXP)
  GO:0140945 histone H3K4 monomethyltransferase activity (F, EXP)
  GO:0005515 protein binding (F, IPI)
  GO:0005654 nucleoplasm (C, TAS)
  GO:0000976 transcription cis-regulatory region binding (F, IDA)
  GO:0043627 response to estrogen (P, IDA)
  GO:0045944 positive regulation of transcription by RNA polymerase II (P, IMP)
  GO:0033148 positive regulation of intracellular estrogen receptor signaling pathway (P, IMP)
  GO:0008284 positive regulation of cell population proliferation (P, IMP)

B-factor: mean 36.52, std 17.79, range [13.12, 118.4]

Sequence (161 aa):
TLHSKSSQYRRLRTEWKNNVYLARSRIQGLGLYAAKDLEKHTMVIEYIGTIIRNEVANRREKIYEEQNRGIYMFRINNEHVIDATLTGGPARYINHSCAPNCVAEVVTFDKEDKIIIISSRRIPKGEELTYDYQFDFEDDQHEIPCHCGAWNCRKWMKGHH

InterPro domains:
  IPR001214 SET domain [PF00856] (5408-5513)
  IPR001214 SET domain [PS50280] (5397-5513)
  IPR001214 SET domain [SM00317] (5397-5519)
  IPR001841 Zinc finger, RING-type [PS50089] (229-274)
  IPR001841 Zinc finger, RING-type [SM00184] (172-217)
  IPR001841 Zinc finger, RING-type [SM00184] (229-273)
  IPR001841 Zinc finger, RING-type [SM00184] (276-320)
  IPR001841 Zinc finger, RING-type [SM00184] (1380-1427)
  IPR001841 Zinc finger, RING-type [SM00184] (1507-1556)
  IPR001841 Zinc finger, RING-type [SM00184] (5092-5136)
  IPR001965 Zinc finger, PHD-type [SM00249] (171-218)
  IPR001965 Zinc finger, PHD-type [SM00249] (228-274)
  IPR001965 Zinc finger, PHD-type [SM00249] (275-321)
  IPR001965 Zinc finger, PHD-type [SM00249] (1379-1428)
  IPR001965 Zinc finger, PHD-type [SM00249] (1429-1475)
  IPR001965 Zinc finger, PHD-type [SM00249] (1506-1557)
  IPR001965 Zinc finger, PHD-type [SM00249] (5091-5137)
  IPR003616 Post-SET domain [PS50868] (5521-5537)
  IPR003616 Post-SET domain [SM00508] (5521-5537)
  IPR003888 FY-rich, N-terminal [PF05964] (5177-5234)